Protein AF-Q2NJ71-F1 (afdb_monomer_lite)

Secondary structure (DSSP, 8-state):
-------HHHHHHHHHHHHHHHHHHHHHHHHHHHHGGG---SHHHHHHTHHHHHHHHHHHHHHHHHHHHHHHHHHHHHHHHHHHHHHHHHHHHHHHHHHHHHHHHHHHHHHHHHHHHHT--

Foldseek 3Di:
DPPPPVPVVVVVVVVVVVVVVVVVLVVQLVVLQVCVVVQDPPPVRCVVCVVSVVSNVVSVVVVVVVVVVVVVVVVVVVVVVVVVCVVCVVVVVVVVVVVVVVVVVVVVVVVVVVVVVVVVD

Radius of gyration: 32.57 Å; chains: 1; bounding box: 63×46×97 Å

Structure (mmCIF, N/CA/C/O backbone):
data_AF-Q2NJ71-F1
#
_entry.id   AF-Q2NJ71-F1
#
loop_
_atom_site.group_PDB
_atom_site.id
_atom_site.type_symbol
_atom_site.label_atom_id
_atom_site.label_alt_id
_atom_site.label_comp_id
_atom_site.label_asym_id
_atom_site.label_entity_id
_atom_site.label_seq_id
_atom_site.pdbx_PDB_ins_code
_atom_site.Cartn_x
_atom_site.Cartn_y
_atom_site.Cartn_z
_atom_site.occupancy
_atom_site.B_iso_or_equiv
_atom_site.auth_seq_id
_atom_site.auth_comp_id
_atom_site.auth_asym_id
_atom_site.auth_atom_id
_atom_site.pdbx_PDB_model_num
ATOM 1 N N . MET A 1 1 ? -11.804 -23.717 19.433 1.00 37.47 1 MET A N 1
ATOM 2 C CA . MET A 1 1 ? -11.242 -22.398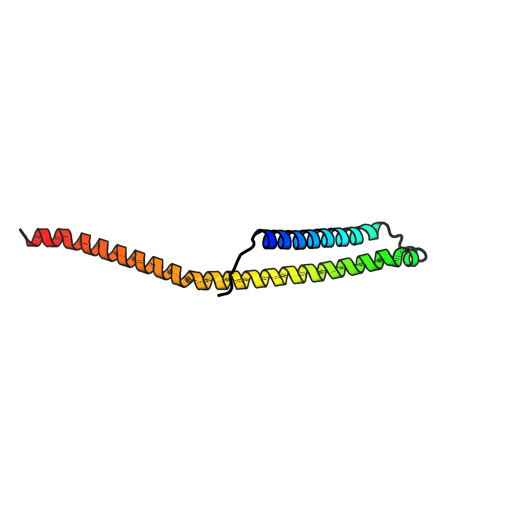 19.792 1.00 37.47 1 MET A CA 1
ATOM 3 C C . MET A 1 1 ? -9.965 -22.211 18.996 1.00 37.47 1 MET A C 1
ATOM 5 O O . MET A 1 1 ? -9.005 -22.925 19.239 1.00 37.47 1 MET A O 1
ATOM 9 N N . HIS A 1 2 ? -9.986 -21.352 17.977 1.00 41.25 2 HIS A N 1
ATOM 10 C CA . HIS A 1 2 ? -8.778 -21.012 17.227 1.00 41.25 2 HIS A CA 1
ATOM 11 C C . HIS A 1 2 ? -7.976 -20.045 18.104 1.00 41.25 2 HIS A C 1
ATOM 13 O O . HIS A 1 2 ? -8.466 -18.962 18.423 1.00 41.25 2 HIS A O 1
ATOM 19 N N . ASN A 1 3 ? -6.797 -20.461 18.562 1.00 46.25 3 ASN A N 1
ATOM 20 C CA . ASN A 1 3 ? -5.883 -19.586 19.287 1.00 46.25 3 ASN A CA 1
ATOM 21 C C . ASN A 1 3 ? -5.430 -18.492 18.313 1.00 46.25 3 ASN A C 1
ATOM 23 O O . ASN A 1 3 ? -4.601 -18.741 17.439 1.00 46.25 3 ASN A O 1
ATOM 27 N N . PHE A 1 4 ? -5.975 -17.282 18.447 1.00 55.12 4 PHE A N 1
ATOM 28 C CA . PHE A 1 4 ? -5.402 -16.080 17.846 1.00 55.12 4 PHE A CA 1
ATOM 29 C C . PHE A 1 4 ? -4.106 -15.748 18.592 1.00 55.12 4 PHE A C 1
ATOM 31 O O . PHE A 1 4 ? -4.036 -14.783 19.348 1.00 55.12 4 PHE A O 1
ATOM 38 N N . ASN A 1 5 ? -3.071 -16.571 18.412 1.00 57.66 5 ASN A N 1
ATOM 39 C CA . ASN A 1 5 ? -1.722 -16.173 18.775 1.00 57.66 5 ASN A CA 1
ATOM 40 C C . ASN A 1 5 ? -1.302 -15.122 17.742 1.00 57.66 5 ASN A C 1
ATOM 42 O O . ASN A 1 5 ? -0.781 -15.456 16.677 1.00 57.66 5 ASN A O 1
ATOM 46 N N . PHE A 1 6 ? -1.655 -13.860 18.000 1.00 61.19 6 PHE A N 1
ATOM 47 C CA . PHE A 1 6 ? -1.214 -12.715 17.214 1.00 61.19 6 PHE A CA 1
ATOM 48 C C . PHE A 1 6 ? 0.306 -12.648 17.331 1.00 61.19 6 PHE A C 1
ATOM 50 O O . PHE A 1 6 ? 0.854 -12.044 18.249 1.00 61.19 6 PHE A O 1
ATOM 57 N N . ASN A 1 7 ? 0.994 -13.322 16.414 1.00 78.81 7 ASN A N 1
ATOM 58 C CA . ASN A 1 7 ? 2.437 -13.262 16.321 1.00 78.81 7 ASN A CA 1
ATOM 59 C C . ASN A 1 7 ? 2.789 -11.904 15.705 1.00 78.81 7 ASN A C 1
ATOM 61 O O . ASN A 1 7 ? 2.884 -11.759 14.487 1.00 78.81 7 ASN A O 1
ATOM 65 N N . ILE A 1 8 ? 2.853 -10.881 16.560 1.00 82.44 8 ILE A N 1
ATOM 66 C CA . ILE A 1 8 ? 3.055 -9.479 16.174 1.00 82.44 8 ILE A CA 1
ATOM 67 C C . ILE A 1 8 ? 4.317 -9.335 15.313 1.00 82.44 8 ILE A C 1
ATOM 69 O O . ILE A 1 8 ? 4.299 -8.573 14.352 1.00 82.44 8 ILE A O 1
ATOM 73 N N . SER A 1 9 ? 5.365 -10.119 15.588 1.00 84.44 9 SER A N 1
ATOM 74 C CA . SER A 1 9 ? 6.574 -10.181 14.757 1.00 84.44 9 SER A CA 1
ATOM 75 C C . SER A 1 9 ? 6.265 -10.582 13.314 1.00 84.44 9 SER A C 1
ATOM 77 O O . SER A 1 9 ? 6.578 -9.829 12.406 1.00 84.44 9 SER A O 1
ATOM 79 N N . ALA A 1 10 ? 5.529 -11.674 13.091 1.00 85.25 10 ALA A N 1
ATOM 80 C CA . ALA A 1 10 ? 5.159 -12.123 11.746 1.00 85.25 10 ALA A CA 1
ATOM 81 C C . ALA A 1 10 ? 4.280 -11.107 10.987 1.00 85.25 10 ALA A C 1
ATOM 83 O O . ALA A 1 10 ? 4.290 -11.060 9.756 1.00 85.25 10 ALA A O 1
ATOM 84 N N . PHE A 1 11 ? 3.494 -10.300 11.706 1.00 87.31 11 PHE A N 1
ATOM 85 C CA . PHE A 1 11 ? 2.741 -9.197 11.107 1.00 87.31 11 PHE A CA 1
ATOM 86 C C . PHE A 1 11 ? 3.657 -8.036 10.699 1.00 87.31 11 PHE A C 1
ATOM 88 O O . PHE A 1 11 ? 3.519 -7.516 9.591 1.00 87.31 11 PHE A O 1
ATOM 95 N N . ILE A 1 12 ? 4.605 -7.661 11.563 1.00 89.12 12 ILE A N 1
ATOM 96 C CA . ILE A 1 12 ? 5.615 -6.632 11.278 1.00 89.12 12 ILE A CA 1
ATOM 97 C C . ILE A 1 12 ? 6.488 -7.050 10.090 1.00 89.12 12 ILE A C 1
ATOM 99 O O . ILE A 1 12 ? 6.673 -6.252 9.173 1.00 89.12 12 ILE A O 1
ATOM 103 N N . ASP A 1 13 ? 6.947 -8.300 10.059 1.00 92.19 13 ASP A N 1
ATOM 104 C CA . ASP A 1 13 ? 7.776 -8.836 8.976 1.00 92.19 13 ASP A CA 1
ATOM 105 C C . ASP A 1 13 ? 7.042 -8.758 7.633 1.00 92.19 13 ASP A C 1
ATOM 107 O O . ASP A 1 13 ? 7.578 -8.237 6.658 1.00 92.19 13 ASP A O 1
ATOM 111 N N . LYS A 1 14 ? 5.757 -9.138 7.595 1.00 91.44 14 LYS A N 1
ATOM 112 C CA . LYS A 1 14 ? 4.935 -8.991 6.383 1.00 91.44 14 LYS A CA 1
ATOM 113 C C . LYS A 1 14 ? 4.784 -7.541 5.935 1.00 91.44 14 LYS A C 1
ATOM 115 O O . LYS A 1 14 ? 4.820 -7.274 4.736 1.00 91.44 14 LYS A O 1
ATOM 120 N N . ILE A 1 15 ? 4.580 -6.602 6.862 1.00 92.31 15 ILE A N 1
ATOM 121 C CA . ILE A 1 15 ? 4.518 -5.173 6.514 1.00 92.31 15 ILE A CA 1
ATOM 122 C C . ILE A 1 15 ? 5.842 -4.729 5.893 1.00 92.31 15 ILE A C 1
ATOM 124 O O . ILE A 1 15 ? 5.829 -4.010 4.892 1.00 92.31 15 ILE A O 1
ATOM 128 N N . ASN A 1 16 ? 6.962 -5.167 6.463 1.00 94.50 16 ASN A N 1
ATOM 129 C CA . ASN A 1 16 ? 8.285 -4.844 5.954 1.00 94.50 16 ASN A CA 1
ATOM 130 C C . ASN A 1 16 ? 8.499 -5.403 4.538 1.00 94.50 16 ASN A C 1
ATOM 132 O O . ASN A 1 16 ? 8.933 -4.665 3.657 1.00 94.50 16 ASN A O 1
ATOM 136 N N . ASP A 1 17 ? 8.100 -6.649 4.279 1.00 95.06 17 ASP A N 1
ATOM 137 C CA . ASP A 1 17 ? 8.179 -7.256 2.944 1.00 95.06 17 ASP A CA 1
ATOM 138 C C . ASP A 1 17 ? 7.368 -6.467 1.905 1.00 95.06 17 ASP A C 1
ATOM 140 O O . ASP A 1 17 ? 7.868 -6.151 0.820 1.00 95.06 17 ASP A O 1
ATOM 144 N N . TYR A 1 18 ? 6.133 -6.076 2.241 1.00 91.88 18 TYR A N 1
ATOM 145 C CA . TYR A 1 18 ? 5.320 -5.233 1.361 1.00 91.88 18 TYR A CA 1
ATOM 146 C C . TYR A 1 18 ? 5.946 -3.850 1.145 1.00 91.88 18 TYR A C 1
ATOM 148 O O . TYR A 1 18 ? 5.913 -3.333 0.027 1.00 91.88 18 TYR A O 1
ATOM 156 N N . ALA A 1 19 ? 6.537 -3.251 2.181 1.00 93.25 19 ALA A N 1
ATOM 157 C CA . ALA A 1 19 ? 7.220 -1.966 2.066 1.00 93.25 19 ALA A CA 1
ATOM 158 C C . ALA A 1 19 ? 8.440 -2.060 1.137 1.00 93.25 19 ALA A C 1
ATOM 160 O O . ALA A 1 19 ? 8.590 -1.230 0.239 1.00 93.25 19 ALA A O 1
ATOM 161 N N . ILE A 1 20 ? 9.264 -3.100 1.291 1.00 96.62 20 ILE A N 1
ATOM 162 C CA . ILE A 1 20 ? 10.410 -3.379 0.416 1.00 96.62 20 ILE A CA 1
ATOM 163 C C . ILE A 1 20 ? 9.942 -3.565 -1.029 1.00 96.62 20 ILE A C 1
ATOM 165 O O . ILE A 1 20 ? 10.524 -2.973 -1.942 1.00 96.62 20 ILE A O 1
ATOM 169 N N . PHE A 1 21 ? 8.870 -4.331 -1.243 1.00 93.94 21 PHE A N 1
ATOM 170 C CA . PHE A 1 21 ? 8.290 -4.527 -2.569 1.00 93.94 21 PHE A CA 1
ATOM 171 C C . PHE A 1 21 ? 7.865 -3.198 -3.209 1.00 93.94 21 PHE A C 1
ATOM 173 O O . PHE A 1 21 ? 8.258 -2.914 -4.341 1.00 93.94 21 PHE A O 1
ATOM 180 N N . ILE A 1 22 ? 7.127 -2.352 -2.481 1.00 92.69 22 ILE A N 1
ATOM 181 C CA . ILE A 1 22 ? 6.666 -1.046 -2.982 1.00 92.69 22 ILE A CA 1
ATOM 182 C C . ILE A 1 22 ? 7.855 -0.131 -3.300 1.00 92.69 22 ILE A C 1
ATOM 184 O O . ILE A 1 22 ? 7.887 0.489 -4.363 1.00 92.69 22 ILE A O 1
ATOM 188 N N . ILE A 1 23 ? 8.854 -0.063 -2.417 1.00 95.00 23 ILE A N 1
ATOM 189 C CA . ILE A 1 23 ? 10.053 0.762 -2.627 1.00 95.00 23 ILE A CA 1
ATOM 190 C C . ILE A 1 23 ? 10.823 0.283 -3.864 1.00 95.00 23 ILE A C 1
ATOM 192 O O . ILE A 1 23 ? 11.214 1.097 -4.703 1.00 95.00 23 ILE A O 1
ATOM 196 N N . SER A 1 24 ? 11.013 -1.030 -4.008 1.00 96.19 24 SER A N 1
ATOM 197 C CA . SER A 1 24 ? 11.694 -1.629 -5.160 1.00 96.19 24 SER A CA 1
ATOM 198 C C . SER A 1 24 ? 10.934 -1.388 -6.469 1.00 96.19 24 SER A C 1
ATOM 200 O O . SER A 1 24 ? 11.536 -1.024 -7.486 1.00 96.19 24 SER A O 1
ATOM 202 N N . PHE A 1 25 ? 9.605 -1.508 -6.432 1.00 93.88 25 PHE A N 1
ATOM 203 C CA . PHE A 1 25 ? 8.723 -1.201 -7.554 1.00 93.88 25 PHE A CA 1
ATOM 204 C C . PHE A 1 25 ? 8.858 0.260 -7.995 1.00 93.88 25 PHE A C 1
ATOM 206 O O . PHE A 1 25 ? 9.102 0.523 -9.176 1.00 93.88 25 PHE A O 1
ATOM 213 N N . LEU A 1 26 ? 8.758 1.209 -7.058 1.00 93.88 26 LEU A N 1
ATOM 214 C CA . LEU A 1 26 ? 8.896 2.636 -7.354 1.00 93.88 26 LEU A CA 1
ATOM 215 C C . LEU A 1 26 ? 10.282 2.940 -7.923 1.00 93.88 26 LEU A C 1
ATOM 217 O O . LEU A 1 26 ? 10.383 3.577 -8.968 1.00 93.88 26 LEU A O 1
ATOM 221 N N . LYS A 1 27 ? 11.345 2.430 -7.290 1.00 95.25 27 LYS A N 1
ATOM 222 C CA . LYS A 1 27 ? 12.726 2.614 -7.754 1.00 95.25 27 LYS A CA 1
ATOM 223 C C . LYS A 1 27 ? 12.907 2.124 -9.190 1.00 95.25 27 LYS A C 1
ATOM 225 O O . LYS A 1 27 ? 13.414 2.865 -10.025 1.00 95.25 27 LYS A O 1
ATOM 230 N N . THR A 1 28 ? 12.477 0.899 -9.484 1.00 94.62 28 THR A N 1
ATOM 231 C CA . THR A 1 28 ? 12.580 0.312 -10.830 1.00 94.62 28 THR A CA 1
ATOM 232 C C . THR A 1 28 ? 11.803 1.138 -11.850 1.00 94.62 28 THR A C 1
ATOM 234 O O . THR A 1 28 ? 12.321 1.477 -12.910 1.00 94.62 28 THR A O 1
ATOM 237 N N . THR A 1 29 ? 10.582 1.531 -11.499 1.00 94.25 29 THR A N 1
ATOM 238 C CA . THR A 1 29 ? 9.700 2.306 -12.372 1.00 94.25 29 THR A CA 1
ATOM 239 C C . THR A 1 29 ? 10.285 3.680 -12.695 1.00 94.25 29 THR A C 1
ATOM 241 O O . THR A 1 29 ? 10.359 4.053 -13.864 1.00 94.25 29 THR A O 1
ATOM 244 N N . PHE A 1 30 ? 10.761 4.420 -11.691 1.00 93.44 30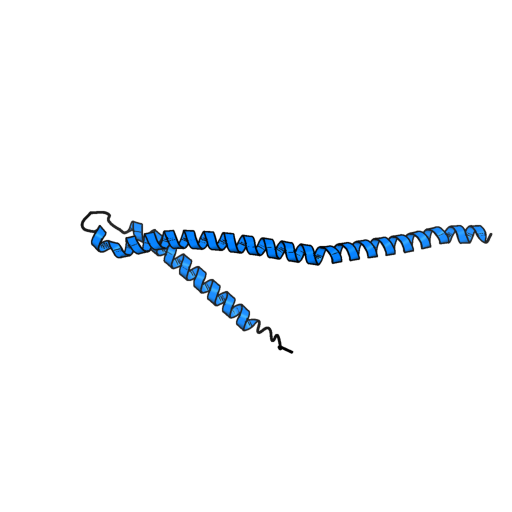 PHE A N 1
ATOM 245 C CA . PHE A 1 30 ? 11.391 5.722 -11.913 1.00 93.44 30 PHE A CA 1
ATOM 246 C C . PHE A 1 30 ? 12.711 5.608 -12.675 1.00 93.44 30 PHE A C 1
ATOM 248 O O . PHE A 1 30 ? 12.969 6.429 -13.549 1.00 93.44 30 PHE A O 1
ATOM 255 N N . ASN A 1 31 ? 13.519 4.581 -12.405 1.00 94.25 31 ASN A N 1
ATOM 256 C CA . ASN A 1 31 ? 14.756 4.352 -13.149 1.00 94.25 31 ASN A CA 1
ATOM 257 C C . ASN A 1 31 ? 14.483 4.111 -14.637 1.00 94.25 31 ASN A C 1
ATOM 259 O O . ASN A 1 31 ? 15.136 4.727 -15.472 1.00 94.25 31 ASN A O 1
ATOM 263 N N . ASN A 1 32 ? 13.487 3.288 -14.970 1.00 92.75 32 ASN A N 1
ATOM 264 C CA . ASN A 1 32 ? 13.078 3.059 -16.358 1.00 92.75 32 ASN A CA 1
ATOM 265 C C . ASN A 1 32 ? 12.559 4.342 -17.025 1.00 92.75 32 ASN A C 1
ATOM 267 O O . ASN A 1 32 ? 12.808 4.565 -18.207 1.00 92.75 32 ASN A O 1
ATOM 271 N N . ILE A 1 33 ? 11.868 5.201 -16.267 1.00 91.88 33 ILE A N 1
ATOM 272 C CA . ILE A 1 33 ? 11.407 6.512 -16.745 1.00 91.88 33 ILE A CA 1
ATOM 273 C C . ILE A 1 33 ? 12.565 7.455 -17.022 1.00 91.88 33 ILE A C 1
ATOM 275 O O . ILE A 1 33 ? 12.565 8.133 -18.041 1.00 91.88 33 ILE A O 1
ATOM 279 N N . ILE A 1 34 ? 13.559 7.496 -16.145 1.00 91.94 34 ILE A N 1
ATOM 280 C CA . ILE A 1 34 ? 14.717 8.371 -16.313 1.00 91.94 34 ILE A CA 1
ATOM 281 C C . ILE A 1 34 ? 15.609 7.867 -17.451 1.00 91.94 34 ILE A C 1
ATOM 283 O O . ILE A 1 34 ? 16.110 8.686 -18.214 1.00 91.94 34 ILE A O 1
ATOM 287 N N . ALA A 1 35 ? 15.769 6.550 -17.601 1.00 89.75 35 ALA A N 1
ATOM 288 C CA . ALA A 1 35 ? 16.638 5.930 -18.604 1.00 89.75 35 ALA A CA 1
ATOM 289 C C . ALA A 1 35 ? 16.259 6.274 -20.055 1.00 89.75 35 ALA A C 1
ATOM 291 O O . ALA A 1 35 ? 17.110 6.204 -20.938 1.00 89.75 35 ALA A O 1
ATOM 292 N N . ILE A 1 36 ? 15.017 6.700 -20.320 1.00 88.06 36 ILE A N 1
ATOM 293 C CA . ILE A 1 36 ? 14.608 7.142 -21.661 1.00 88.06 36 ILE A CA 1
ATOM 294 C C . ILE A 1 36 ? 15.387 8.377 -22.138 1.00 88.06 36 ILE A C 1
ATOM 296 O O . ILE A 1 36 ? 15.533 8.578 -23.338 1.00 88.06 36 ILE A O 1
ATOM 300 N N . LYS A 1 37 ? 15.912 9.195 -21.214 1.00 86.12 37 LYS A N 1
ATOM 301 C CA . LYS A 1 37 ? 16.708 10.387 -21.549 1.00 86.12 37 LYS A CA 1
ATOM 302 C C . LYS A 1 37 ? 18.041 10.032 -22.218 1.00 86.12 37 LYS A C 1
ATOM 304 O O . LYS A 1 37 ? 18.612 10.869 -22.905 1.00 86.12 37 LYS A O 1
ATOM 309 N N . ASP A 1 38 ? 18.529 8.818 -21.968 1.00 83.69 38 ASP A N 1
ATOM 310 C CA . ASP A 1 38 ? 19.810 8.314 -22.460 1.00 83.69 38 ASP A CA 1
ATOM 311 C C . ASP A 1 38 ? 19.633 7.565 -23.798 1.00 83.69 38 ASP A C 1
ATOM 313 O O . ASP A 1 38 ? 20.584 6.995 -24.332 1.00 83.69 38 ASP A O 1
ATOM 317 N N . VAL A 1 39 ? 18.411 7.557 -24.351 1.00 83.81 39 VAL A N 1
ATOM 318 C CA . VAL A 1 39 ? 18.092 6.967 -25.653 1.00 83.81 39 VAL A CA 1
ATOM 319 C C . VAL A 1 39 ? 18.229 8.018 -26.750 1.00 83.81 39 VAL A C 1
ATOM 321 O O . VAL A 1 39 ? 17.554 9.045 -26.741 1.00 83.81 39 VAL A O 1
ATOM 324 N N . ASP A 1 40 ? 19.073 7.721 -27.737 1.00 81.06 40 ASP A N 1
ATOM 325 C CA . ASP A 1 40 ? 19.117 8.463 -28.992 1.00 81.06 40 ASP A CA 1
ATOM 326 C C . ASP A 1 40 ? 18.010 7.966 -29.937 1.00 81.06 40 ASP A C 1
ATOM 328 O O . ASP A 1 40 ? 17.954 6.788 -30.297 1.00 81.06 40 ASP A O 1
ATOM 332 N N . PHE A 1 41 ? 17.126 8.875 -30.350 1.00 78.38 41 PHE A N 1
ATOM 333 C CA . PHE A 1 41 ? 15.962 8.585 -31.196 1.00 78.38 41 PHE A CA 1
ATOM 334 C C . PHE A 1 41 ? 16.281 8.569 -32.700 1.00 78.38 41 PHE A C 1
ATOM 336 O O . PHE A 1 41 ? 15.381 8.656 -33.537 1.00 78.38 41 PHE A O 1
ATOM 343 N N . SER A 1 42 ? 17.552 8.447 -33.079 1.00 82.94 42 SER A N 1
ATOM 344 C CA . SER A 1 42 ? 17.926 8.197 -34.469 1.00 82.94 42 SER A CA 1
ATOM 345 C C . SER A 1 42 ? 17.441 6.812 -34.941 1.00 82.94 42 SER A C 1
ATOM 347 O O . SER A 1 42 ? 17.432 5.835 -34.192 1.00 82.94 42 SER A O 1
ATOM 349 N N . PHE A 1 43 ? 17.018 6.704 -36.208 1.00 70.31 43 PHE A N 1
ATOM 350 C CA . PHE A 1 43 ? 16.318 5.522 -36.752 1.00 70.31 43 PHE A CA 1
ATOM 351 C C . PHE A 1 43 ? 17.095 4.198 -36.588 1.00 70.31 43 PHE A C 1
ATOM 353 O O . PHE A 1 43 ? 16.491 3.144 -36.404 1.00 70.31 43 PHE A O 1
ATOM 360 N N . GLY A 1 44 ? 18.433 4.251 -36.614 1.00 69.25 44 GLY A N 1
ATOM 361 C CA . GLY A 1 44 ? 19.304 3.093 -36.373 1.00 69.25 44 GLY A CA 1
ATOM 362 C C . GLY A 1 44 ? 19.480 2.731 -34.892 1.00 69.25 44 GLY A C 1
ATOM 363 O O . GLY A 1 44 ? 19.642 1.555 -34.571 1.00 69.25 44 GLY A O 1
ATOM 364 N N . ASN A 1 45 ? 19.389 3.706 -33.982 1.00 72.62 45 ASN A N 1
ATOM 365 C CA . ASN A 1 45 ? 19.559 3.495 -32.541 1.00 72.62 45 ASN A CA 1
ATOM 366 C C . ASN A 1 45 ? 18.252 3.122 -31.831 1.00 72.62 45 ASN A C 1
ATOM 368 O O . ASN A 1 45 ? 18.300 2.444 -30.808 1.00 72.62 45 ASN A O 1
ATOM 372 N N . ILE A 1 46 ? 17.087 3.442 -32.405 1.00 75.00 46 ILE A N 1
ATOM 373 C CA . ILE A 1 46 ? 15.777 3.034 -31.863 1.00 75.00 46 ILE A CA 1
ATOM 374 C C . ILE A 1 46 ? 15.674 1.508 -31.706 1.00 75.00 46 ILE A C 1
ATOM 376 O O . ILE A 1 46 ? 15.159 1.027 -30.696 1.00 75.00 46 ILE A O 1
ATOM 380 N N . LEU A 1 47 ? 16.183 0.733 -32.672 1.00 73.75 47 LEU A N 1
ATOM 381 C CA . LEU A 1 47 ? 16.189 -0.734 -32.588 1.00 73.75 47 LEU A CA 1
ATOM 382 C C . LEU A 1 47 ? 17.119 -1.238 -31.473 1.00 73.75 47 LEU A C 1
ATOM 384 O O . LEU A 1 47 ? 16.732 -2.130 -30.715 1.00 73.75 47 LEU A O 1
ATOM 388 N N . ASN A 1 48 ? 18.293 -0.618 -31.316 1.00 76.44 48 ASN A N 1
ATOM 389 C CA . ASN A 1 48 ? 19.252 -0.937 -30.252 1.00 76.44 48 ASN A CA 1
ATOM 390 C C . ASN A 1 48 ? 18.747 -0.546 -28.853 1.00 76.44 48 ASN A C 1
ATOM 392 O O . ASN A 1 48 ? 19.055 -1.220 -27.873 1.00 76.44 48 ASN A O 1
ATOM 396 N N . SER A 1 49 ? 17.935 0.506 -28.753 1.00 83.38 49 SER A N 1
ATOM 397 C CA . SER A 1 49 ? 17.354 1.003 -27.499 1.00 83.38 49 SER A CA 1
ATOM 398 C C . SER A 1 49 ? 15.925 0.510 -27.240 1.00 83.38 49 SER A C 1
ATOM 400 O O . SER A 1 49 ? 15.285 0.938 -26.276 1.00 83.38 49 SER A O 1
ATOM 402 N N . SER A 1 50 ? 15.423 -0.421 -28.057 1.00 85.12 50 SER A N 1
ATOM 403 C CA . SER A 1 50 ? 14.054 -0.949 -27.979 1.00 85.12 50 SER A CA 1
ATOM 404 C C . SER A 1 50 ? 13.693 -1.489 -26.590 1.00 85.12 50 SER A C 1
ATOM 406 O O . SER A 1 50 ? 12.601 -1.219 -26.091 1.00 85.12 50 SER A O 1
ATOM 408 N N . GLY A 1 51 ? 14.622 -2.165 -25.908 1.00 86.56 51 GLY A N 1
ATOM 409 C CA . GLY A 1 51 ? 14.407 -2.662 -24.543 1.00 86.56 51 GLY A CA 1
ATOM 410 C C . GLY A 1 51 ? 14.161 -1.552 -23.510 1.00 86.56 51 GLY A C 1
ATOM 411 O O . GLY A 1 51 ? 13.312 -1.705 -22.627 1.00 86.56 51 GLY A O 1
ATOM 412 N N . ILE A 1 52 ? 14.845 -0.410 -23.642 1.00 88.19 52 ILE A N 1
ATOM 413 C CA . ILE A 1 52 ? 14.664 0.754 -22.760 1.00 88.19 52 ILE A CA 1
ATOM 414 C C . ILE A 1 52 ? 13.306 1.406 -23.040 1.00 88.19 52 ILE A C 1
ATOM 416 O O . ILE A 1 52 ? 12.557 1.695 -22.109 1.00 88.19 52 ILE A O 1
ATOM 420 N N . ILE A 1 53 ? 12.945 1.555 -24.319 1.00 88.75 53 ILE A N 1
ATOM 421 C CA . ILE A 1 53 ? 11.664 2.137 -24.745 1.00 88.75 53 ILE A CA 1
ATOM 422 C C . ILE A 1 53 ? 10.482 1.284 -24.253 1.00 88.75 53 ILE A C 1
ATOM 424 O O . ILE A 1 53 ? 9.519 1.815 -23.701 1.00 88.75 53 ILE A O 1
ATOM 428 N N . ILE A 1 54 ? 10.556 -0.043 -24.390 1.00 91.12 54 ILE A N 1
ATOM 429 C CA . ILE A 1 54 ? 9.507 -0.956 -23.907 1.00 91.12 54 ILE A CA 1
ATOM 430 C C . ILE A 1 54 ? 9.387 -0.889 -22.380 1.00 91.12 54 ILE A C 1
ATOM 432 O O . ILE A 1 54 ? 8.273 -0.832 -21.849 1.00 91.12 54 ILE A O 1
ATOM 436 N N . SER A 1 55 ? 10.518 -0.862 -21.670 1.00 92.50 55 SER A N 1
ATOM 437 C CA . SER A 1 55 ? 10.543 -0.749 -20.206 1.00 92.50 55 SER A CA 1
ATOM 438 C C . SER A 1 55 ? 9.942 0.575 -19.735 1.00 92.50 55 SER A C 1
ATOM 440 O O . SER A 1 55 ? 9.174 0.592 -18.775 1.00 92.50 55 SER A O 1
ATOM 442 N N . PHE A 1 56 ? 10.214 1.668 -20.449 1.00 93.00 56 PHE A N 1
ATOM 443 C CA . PHE A 1 56 ? 9.623 2.981 -20.206 1.00 93.00 56 PHE A CA 1
ATOM 444 C C . PHE A 1 56 ? 8.096 2.973 -20.353 1.00 93.00 56 PHE A C 1
ATOM 446 O O . PHE A 1 56 ? 7.382 3.352 -19.420 1.00 93.00 56 PHE A O 1
ATOM 453 N N . VAL A 1 57 ? 7.585 2.495 -21.492 1.00 92.75 57 VAL A N 1
ATOM 454 C CA . VAL A 1 57 ? 6.137 2.428 -21.755 1.00 92.75 57 VAL A CA 1
ATOM 455 C C . VAL A 1 57 ? 5.441 1.530 -20.728 1.00 92.75 57 VAL A C 1
ATOM 457 O O . VAL A 1 57 ? 4.399 1.899 -20.182 1.00 92.75 57 VAL A O 1
ATOM 460 N N . SER A 1 58 ? 6.051 0.388 -20.399 1.00 92.94 58 SER A N 1
ATOM 461 C CA . SER A 1 58 ? 5.539 -0.524 -19.370 1.00 92.94 58 SER A CA 1
ATOM 462 C C . SER A 1 58 ? 5.490 0.147 -17.995 1.00 92.94 58 SER A C 1
ATOM 464 O O . SER A 1 58 ? 4.495 0.025 -17.285 1.00 92.94 58 SER A O 1
ATOM 466 N N . SER A 1 59 ? 6.518 0.917 -17.626 1.00 94.44 59 SER A N 1
ATOM 467 C CA . SER A 1 59 ? 6.560 1.668 -16.367 1.00 94.44 59 SER A CA 1
ATOM 468 C C . SER A 1 59 ? 5.484 2.755 -16.274 1.00 94.44 59 SER A C 1
ATOM 470 O O . SER A 1 59 ? 4.889 2.910 -15.207 1.00 94.44 59 SER A O 1
ATOM 472 N N . ILE A 1 60 ? 5.158 3.449 -17.370 1.00 93.75 60 ILE A N 1
ATOM 473 C CA . ILE A 1 60 ? 4.014 4.380 -17.402 1.00 93.75 60 ILE A CA 1
ATOM 474 C C . ILE A 1 60 ? 2.705 3.631 -17.127 1.00 93.75 60 ILE A C 1
ATOM 476 O O . ILE A 1 60 ? 1.902 4.063 -16.297 1.00 93.75 60 ILE A O 1
ATOM 480 N N . PHE A 1 61 ? 2.499 2.489 -17.785 1.00 93.81 61 PHE A N 1
ATOM 481 C CA . PHE A 1 61 ? 1.296 1.682 -17.588 1.00 93.81 61 PHE A CA 1
ATOM 482 C C . PHE A 1 61 ? 1.182 1.160 -16.146 1.00 93.81 61 PHE A C 1
ATOM 484 O O . PHE A 1 61 ? 0.112 1.230 -15.537 1.00 93.81 61 PHE A O 1
ATOM 491 N N . TYR A 1 62 ? 2.296 0.723 -15.553 1.00 92.31 62 TYR A N 1
ATOM 492 C CA . TYR A 1 62 ? 2.331 0.294 -14.157 1.00 92.31 62 TYR A CA 1
ATOM 493 C C . TYR A 1 62 ? 2.011 1.424 -13.172 1.00 92.31 62 TYR A C 1
ATOM 495 O O . TYR A 1 62 ? 1.303 1.174 -12.197 1.00 92.31 62 TYR A O 1
ATOM 503 N N . ILE A 1 63 ? 2.453 2.662 -13.424 1.00 94.19 63 ILE A N 1
ATOM 504 C CA . ILE A 1 63 ? 2.065 3.823 -12.602 1.00 94.19 63 ILE A CA 1
ATOM 505 C C . ILE A 1 63 ? 0.555 4.049 -12.651 1.00 94.19 63 ILE A C 1
ATOM 507 O O . ILE A 1 63 ? -0.060 4.270 -11.608 1.00 94.19 63 ILE A O 1
ATOM 511 N N . LEU A 1 64 ? -0.058 3.969 -13.834 1.00 93.69 64 LEU A N 1
ATOM 512 C CA . LEU A 1 64 ? -1.504 4.162 -13.984 1.00 93.69 64 LEU A CA 1
ATOM 513 C C . LEU A 1 64 ? -2.298 3.116 -13.193 1.00 93.69 64 LEU A C 1
ATOM 515 O O . LEU A 1 64 ? -3.236 3.459 -12.464 1.00 93.69 64 LEU A O 1
ATOM 519 N N . ILE A 1 65 ? -1.890 1.849 -13.281 1.00 93.62 65 ILE A N 1
ATOM 520 C CA . ILE A 1 65 ? -2.487 0.768 -12.489 1.00 93.62 65 ILE A CA 1
ATOM 521 C C . ILE A 1 65 ? -2.279 1.021 -10.993 1.00 93.62 65 ILE A C 1
ATOM 523 O O . ILE A 1 65 ? -3.223 0.905 -10.211 1.00 93.62 65 ILE A O 1
ATOM 527 N N . PHE A 1 66 ? -1.069 1.407 -10.588 1.00 92.75 66 PHE A N 1
ATOM 528 C CA . PHE A 1 66 ? -0.736 1.654 -9.188 1.00 92.75 66 PHE A CA 1
ATOM 529 C C . PHE A 1 66 ? -1.572 2.791 -8.584 1.00 92.75 66 PHE A C 1
ATOM 531 O O . PHE A 1 66 ? -2.126 2.638 -7.495 1.00 92.75 66 PHE A O 1
ATOM 538 N N . ILE A 1 67 ? -1.746 3.900 -9.308 1.00 93.94 67 ILE A N 1
ATOM 539 C CA . ILE A 1 67 ? -2.614 5.013 -8.890 1.00 93.94 67 ILE A CA 1
ATOM 540 C C . ILE A 1 67 ? -4.069 4.547 -8.770 1.00 93.94 67 ILE A C 1
ATOM 542 O O . ILE A 1 67 ? -4.738 4.856 -7.784 1.00 93.94 67 ILE A O 1
ATOM 546 N N . THR A 1 68 ? -4.553 3.762 -9.734 1.00 95.50 68 THR A N 1
ATOM 547 C CA . THR A 1 68 ? -5.916 3.205 -9.697 1.00 95.50 68 THR A CA 1
ATOM 548 C C . THR A 1 68 ? -6.125 2.344 -8.448 1.00 95.50 68 THR A C 1
ATOM 550 O O . THR A 1 68 ? -7.132 2.477 -7.749 1.00 95.50 68 THR A O 1
ATOM 553 N N . PHE A 1 69 ? -5.141 1.506 -8.117 1.00 92.50 69 PHE A N 1
ATOM 554 C CA . PHE A 1 69 ? -5.169 0.668 -6.924 1.00 92.50 69 PHE A CA 1
ATOM 555 C C . PHE A 1 69 ? -5.136 1.488 -5.624 1.00 92.50 69 PHE A C 1
ATOM 557 O O . PHE A 1 69 ? -5.872 1.180 -4.685 1.00 92.50 69 PHE A O 1
ATOM 564 N N . LEU A 1 70 ? -4.356 2.573 -5.574 1.00 92.50 70 LEU A N 1
ATOM 565 C CA . LEU A 1 70 ? -4.335 3.492 -4.430 1.00 92.50 70 LEU A CA 1
ATOM 566 C C . LEU A 1 70 ? -5.700 4.145 -4.185 1.00 92.50 70 LEU A C 1
ATOM 568 O O . LEU A 1 70 ? -6.166 4.189 -3.044 1.00 92.50 70 LEU A O 1
ATOM 572 N N . VAL A 1 71 ? -6.368 4.612 -5.243 1.00 94.31 71 VAL A N 1
ATOM 573 C CA . VAL A 1 71 ? -7.720 5.188 -5.140 1.00 94.31 71 VAL A CA 1
ATOM 574 C C . VAL A 1 71 ? -8.718 4.138 -4.646 1.00 94.31 71 VAL A C 1
ATOM 576 O O . VAL A 1 71 ? -9.535 4.421 -3.766 1.00 94.31 71 VAL A O 1
ATOM 579 N N . PHE A 1 72 ? -8.620 2.909 -5.155 1.00 94.69 72 PHE A N 1
ATOM 580 C CA . PHE A 1 72 ? -9.459 1.797 -4.716 1.00 94.69 72 PHE A CA 1
ATOM 581 C C . PHE A 1 72 ? -9.271 1.475 -3.225 1.00 94.69 72 PHE A C 1
ATOM 583 O O . PHE A 1 72 ? -10.255 1.381 -2.486 1.00 94.69 72 PHE A O 1
ATOM 590 N N . ILE A 1 73 ? -8.024 1.400 -2.748 1.00 92.44 73 ILE A N 1
ATOM 591 C CA . ILE A 1 73 ? -7.713 1.232 -1.321 1.00 92.44 73 ILE A CA 1
ATOM 592 C C . ILE A 1 73 ? -8.302 2.381 -0.493 1.00 92.44 73 ILE A C 1
ATOM 594 O O . ILE A 1 73 ? -8.927 2.134 0.540 1.00 92.44 73 ILE A O 1
ATOM 598 N N . GLY A 1 74 ? -8.150 3.629 -0.943 1.00 91.38 74 GLY A N 1
ATOM 599 C CA . GLY A 1 74 ? -8.724 4.796 -0.268 1.00 91.38 74 GLY A CA 1
ATOM 600 C C . GLY A 1 74 ? -10.246 4.698 -0.110 1.00 91.38 74 GLY A C 1
ATOM 601 O O . GLY A 1 74 ? -10.784 5.005 0.957 1.00 91.38 74 GLY A O 1
ATOM 602 N N . SER A 1 75 ? -10.937 4.191 -1.134 1.00 93.94 75 SER A N 1
ATOM 603 C CA . SER A 1 75 ? -12.377 3.916 -1.078 1.00 93.94 75 SER A CA 1
ATOM 604 C C . SER A 1 75 ? -12.723 2.860 -0.021 1.00 93.94 75 SER A C 1
ATOM 606 O O . SER A 1 75 ? -13.593 3.090 0.824 1.00 93.94 75 SER A O 1
ATOM 608 N N . ILE A 1 76 ? -11.983 1.744 0.015 1.00 92.75 76 ILE A N 1
ATOM 609 C CA . ILE A 1 76 ? -12.153 0.697 1.036 1.00 92.75 76 ILE A CA 1
ATOM 610 C C . ILE A 1 76 ? -11.956 1.270 2.445 1.00 92.75 76 ILE A C 1
ATOM 612 O O . ILE A 1 76 ? -12.781 1.029 3.329 1.00 92.75 76 ILE A O 1
ATOM 616 N N . PHE A 1 77 ? -10.916 2.081 2.664 1.00 93.12 77 PHE A N 1
ATOM 617 C CA . PHE A 1 77 ? -10.687 2.737 3.955 1.00 93.12 77 PHE A CA 1
ATOM 618 C C . PHE A 1 77 ? -11.861 3.625 4.377 1.00 93.12 77 PHE A C 1
ATOM 620 O O . PHE A 1 77 ? -12.228 3.637 5.554 1.00 93.12 77 PHE A O 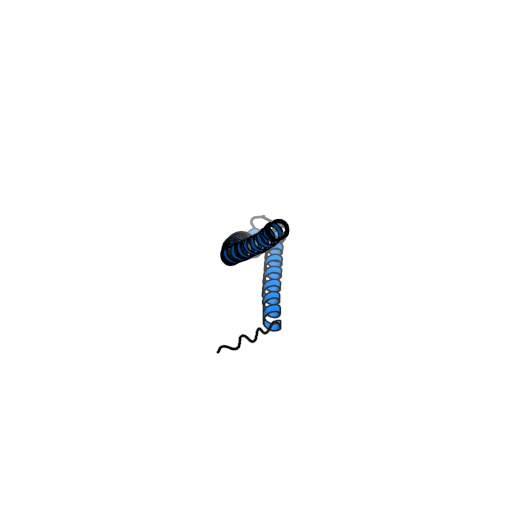1
ATOM 627 N N . ASN A 1 78 ? -12.482 4.344 3.441 1.00 94.50 78 ASN A N 1
ATOM 628 C CA . ASN A 1 78 ? -13.640 5.181 3.743 1.00 94.50 78 ASN A CA 1
ATOM 629 C C . ASN A 1 78 ? -14.869 4.349 4.159 1.00 94.50 78 ASN A C 1
ATOM 631 O O . ASN A 1 78 ? -15.589 4.720 5.094 1.00 94.50 78 ASN A O 1
ATOM 635 N N . ILE A 1 79 ? -15.075 3.192 3.524 1.00 92.81 79 ILE A N 1
ATOM 636 C CA . ILE A 1 79 ? -16.124 2.235 3.907 1.00 92.81 79 ILE A CA 1
ATOM 637 C C . ILE A 1 79 ? -15.858 1.709 5.323 1.00 92.81 79 ILE A C 1
ATOM 639 O O . ILE A 1 79 ? -16.733 1.804 6.185 1.00 92.81 79 ILE A O 1
ATOM 643 N N . ILE A 1 80 ? -14.637 1.244 5.604 1.00 93.19 80 ILE A N 1
ATOM 644 C CA . ILE A 1 80 ? -14.240 0.759 6.937 1.00 93.19 80 ILE A CA 1
ATOM 645 C C . ILE A 1 80 ? -14.450 1.849 7.996 1.00 93.19 80 ILE A C 1
ATOM 647 O O . ILE A 1 80 ? -15.054 1.598 9.040 1.00 93.19 80 ILE A O 1
ATOM 651 N N . LYS A 1 81 ? -14.024 3.086 7.718 1.00 90.56 81 LYS A N 1
ATOM 652 C CA . LYS A 1 81 ? -14.229 4.241 8.605 1.00 90.56 81 LYS A CA 1
ATOM 653 C C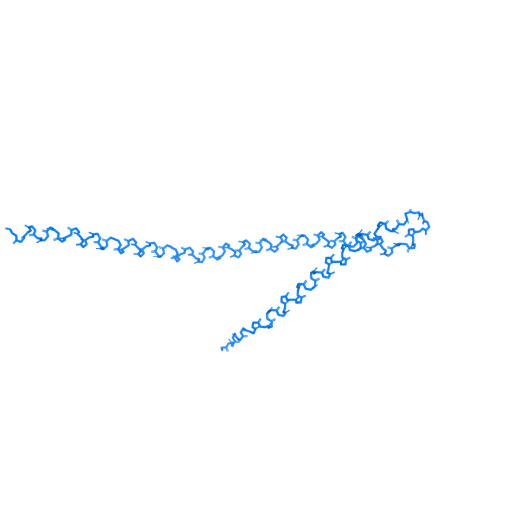 . LYS A 1 81 ? -15.710 4.480 8.896 1.00 90.56 81 LYS A C 1
ATOM 655 O O . LYS A 1 81 ? -16.078 4.769 10.036 1.00 90.56 81 LYS A O 1
ATOM 660 N N . THR A 1 82 ? -16.556 4.354 7.879 1.00 92.56 82 THR A N 1
ATOM 661 C CA . THR A 1 82 ? -18.008 4.502 8.016 1.00 92.56 82 THR A CA 1
ATOM 662 C C . THR A 1 82 ? -18.594 3.410 8.902 1.00 92.56 82 THR A C 1
ATOM 664 O O . THR A 1 82 ? -19.356 3.728 9.814 1.00 92.56 82 THR A O 1
ATOM 667 N N . ILE A 1 83 ? -18.182 2.155 8.705 1.00 92.75 83 ILE A N 1
ATOM 668 C CA . ILE A 1 83 ? -18.606 1.013 9.526 1.00 92.75 83 ILE A CA 1
ATOM 669 C C . ILE A 1 83 ? -18.205 1.224 10.991 1.00 92.75 83 ILE A C 1
ATOM 671 O O . ILE A 1 83 ? -19.054 1.124 11.874 1.00 92.75 83 ILE A O 1
ATOM 675 N N . ILE A 1 84 ? -16.948 1.598 11.258 1.00 92.25 84 ILE A N 1
ATOM 676 C CA . ILE A 1 84 ? -16.472 1.888 12.621 1.00 92.25 84 ILE A CA 1
ATOM 677 C C . ILE A 1 84 ? -17.311 3.004 13.253 1.00 92.25 84 ILE A C 1
ATOM 679 O O . ILE A 1 84 ? -17.756 2.875 14.392 1.00 92.25 84 ILE A O 1
ATOM 683 N N . LYS A 1 85 ? -17.582 4.088 12.513 1.00 90.50 85 LYS A N 1
ATOM 684 C CA . LYS A 1 85 ? -18.412 5.200 12.998 1.00 90.50 85 LYS A CA 1
ATOM 685 C C . LYS A 1 85 ? -19.835 4.746 13.334 1.00 90.50 85 LYS A C 1
ATOM 687 O O . LYS A 1 85 ? -20.372 5.177 14.352 1.00 90.50 85 LYS A O 1
ATOM 692 N N . TRP A 1 86 ? -20.426 3.888 12.506 1.00 89.25 86 TRP A N 1
ATOM 693 C CA . TRP A 1 86 ? -21.756 3.321 12.730 1.00 89.25 86 TRP A CA 1
ATOM 694 C C . TRP A 1 86 ? -21.807 2.419 13.959 1.00 89.25 86 TRP A C 1
ATOM 696 O O . TRP A 1 86 ? -22.732 2.546 14.754 1.00 89.25 86 TRP A O 1
ATOM 706 N N . ILE A 1 87 ? -20.798 1.572 14.160 1.00 89.56 87 ILE A N 1
ATOM 707 C CA . ILE A 1 87 ? -20.693 0.717 15.349 1.00 89.56 87 ILE A CA 1
ATOM 708 C C . ILE A 1 87 ? -20.516 1.563 16.614 1.00 89.56 87 ILE A C 1
ATOM 710 O O . ILE A 1 87 ? -21.098 1.250 17.647 1.00 89.56 87 ILE A O 1
ATOM 714 N N . LEU A 1 88 ? -19.750 2.656 16.547 1.00 88.81 88 LEU A N 1
ATOM 715 C CA . LEU A 1 88 ? -19.467 3.516 17.701 1.00 88.81 88 LEU A CA 1
ATOM 716 C C . LEU A 1 88 ? -20.620 4.488 18.036 1.00 88.81 88 LEU A C 1
ATOM 718 O O . LEU A 1 88 ? -20.728 4.970 19.166 1.00 88.81 88 LEU A O 1
ATOM 722 N N . PHE A 1 89 ? -21.501 4.774 17.072 1.00 86.12 89 PHE A N 1
ATOM 723 C CA . PHE A 1 89 ? -22.660 5.660 17.227 1.00 86.12 89 PHE A CA 1
ATOM 724 C C . PHE A 1 89 ? -23.640 5.256 18.352 1.00 86.12 89 PHE A C 1
ATOM 726 O O . PHE A 1 89 ? -23.941 6.116 19.187 1.00 86.12 89 PHE A O 1
ATOM 733 N N . PRO A 1 90 ? -24.120 3.998 18.457 1.00 82.00 90 PRO A N 1
ATOM 734 C CA . PRO A 1 90 ? -25.019 3.590 19.538 1.00 82.00 90 PRO A CA 1
ATOM 735 C C . PRO A 1 90 ? -24.367 3.705 20.922 1.00 82.00 90 PRO A C 1
ATOM 737 O O . PRO A 1 90 ? -25.024 4.135 21.868 1.00 82.00 90 PRO A O 1
ATOM 740 N N . PHE A 1 91 ? -23.065 3.423 21.047 1.00 85.56 91 PHE A N 1
ATOM 741 C CA . PHE A 1 91 ? -22.339 3.608 22.311 1.00 85.56 91 PHE A CA 1
ATOM 742 C C . PHE A 1 91 ? -22.278 5.079 22.726 1.00 85.56 91 PHE A C 1
ATOM 744 O O . PHE A 1 91 ? -22.473 5.406 23.897 1.00 85.56 91 PHE A O 1
ATOM 751 N N . LYS A 1 92 ? -22.082 5.989 21.764 1.00 80.38 92 LYS A N 1
ATOM 752 C CA . LYS A 1 92 ? -22.119 7.432 22.027 1.00 80.38 92 LYS A CA 1
ATOM 753 C C . LYS A 1 92 ? -23.491 7.882 22.545 1.00 80.38 92 LYS A C 1
ATOM 755 O O . LYS A 1 92 ? -23.555 8.674 23.484 1.00 80.38 92 LYS A O 1
ATOM 760 N N . LEU A 1 93 ? -24.578 7.372 21.963 1.00 84.12 93 LEU A N 1
ATOM 761 C CA . LEU A 1 93 ? -25.945 7.655 22.419 1.00 84.12 93 LEU A CA 1
ATOM 762 C C . LEU A 1 93 ? -26.222 7.095 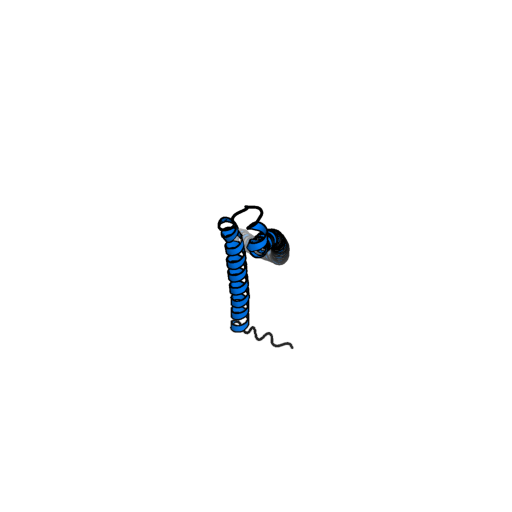23.819 1.00 84.12 93 LEU A C 1
ATOM 764 O O . LEU A 1 93 ? -26.802 7.800 24.646 1.00 84.12 93 LEU A O 1
ATOM 768 N N . LEU A 1 94 ? -25.761 5.876 24.107 1.00 85.62 94 LEU A N 1
ATOM 769 C CA . LEU A 1 94 ? -25.872 5.256 25.430 1.00 85.62 94 LEU A CA 1
ATOM 770 C C . LEU A 1 94 ? -25.200 6.101 26.517 1.00 85.62 94 LEU A C 1
ATOM 772 O O . LEU A 1 94 ? -25.815 6.377 27.546 1.00 85.62 94 LEU A O 1
ATOM 776 N N . ILE A 1 95 ? -23.976 6.577 26.272 1.00 89.00 95 ILE A N 1
ATOM 777 C CA . ILE A 1 95 ? -23.243 7.426 27.223 1.00 89.00 95 ILE A CA 1
ATOM 778 C C . ILE A 1 95 ? -24.006 8.731 27.496 1.00 89.00 95 ILE A C 1
ATOM 780 O O . ILE A 1 95 ? -24.186 9.111 28.652 1.00 89.00 95 ILE A O 1
ATOM 784 N N . ILE A 1 96 ? -24.518 9.397 26.454 1.00 89.06 96 ILE A N 1
ATOM 785 C CA . ILE A 1 96 ? -25.302 10.635 26.611 1.00 89.06 96 ILE A CA 1
ATOM 786 C C . ILE A 1 96 ? -26.588 10.375 27.411 1.00 89.06 96 ILE A C 1
ATOM 788 O O . ILE A 1 96 ? -26.927 11.160 28.303 1.00 89.06 96 ILE A O 1
ATOM 792 N N . GLY A 1 97 ? -27.293 9.277 27.118 1.00 86.56 97 GLY A N 1
ATOM 793 C CA . GLY A 1 97 ? -28.506 8.876 27.834 1.00 86.56 97 GLY A CA 1
ATOM 794 C C . GLY A 1 97 ? -28.255 8.623 29.322 1.00 86.56 97 GLY A C 1
ATOM 795 O O . GLY A 1 97 ? -29.009 9.115 30.169 1.00 86.56 97 GLY A O 1
ATOM 796 N N . LEU A 1 98 ? -27.156 7.938 29.650 1.00 87.81 98 LEU A N 1
ATOM 797 C CA . LEU A 1 98 ? -26.730 7.705 31.032 1.00 87.81 98 LEU A CA 1
ATOM 798 C C . LEU A 1 98 ? -26.390 9.017 31.748 1.00 87.81 98 LEU A C 1
ATOM 800 O O . LEU A 1 98 ? -26.933 9.284 32.820 1.00 87.81 98 LEU A O 1
ATOM 804 N N . CYS A 1 99 ? -25.575 9.886 31.142 1.00 87.06 99 CYS A N 1
ATOM 805 C CA . CYS A 1 99 ? -25.222 11.180 31.734 1.00 87.06 99 CYS A CA 1
ATOM 806 C C . CYS A 1 99 ? -26.455 12.055 32.008 1.00 87.06 99 CYS A C 1
ATOM 808 O O . CYS A 1 99 ? -26.552 12.682 33.067 1.00 87.06 99 CYS A O 1
ATOM 810 N N . LYS A 1 100 ? -27.420 12.089 31.078 1.00 86.69 100 LYS A N 1
ATOM 811 C CA . LYS A 1 100 ? -28.653 12.873 31.241 1.00 86.69 100 LYS A CA 1
ATOM 812 C C . LYS A 1 100 ? -29.537 12.314 32.357 1.00 86.69 100 LYS A C 1
ATOM 814 O O . LYS A 1 100 ? -30.073 13.093 33.145 1.00 86.69 100 LYS A O 1
ATOM 819 N N . SER A 1 101 ? -29.636 10.990 32.462 1.00 85.50 101 SER A N 1
ATOM 820 C CA . SER A 1 101 ? -30.394 10.314 33.523 1.00 85.50 101 SER A CA 1
ATOM 821 C C . SER A 1 101 ? -29.793 10.587 34.904 1.00 85.50 101 SER A C 1
ATOM 823 O O . SER A 1 101 ? -30.513 10.995 35.813 1.00 85.50 101 SER A O 1
ATOM 825 N N . ILE A 1 102 ? -28.466 10.482 35.043 1.00 88.12 102 ILE A N 1
ATOM 826 C CA . ILE A 1 102 ? -27.745 10.801 36.287 1.00 88.12 102 ILE A CA 1
ATOM 827 C C . ILE A 1 102 ? -27.966 12.268 36.684 1.00 88.12 102 ILE A C 1
ATOM 829 O O . ILE A 1 102 ? -28.308 12.553 37.832 1.00 88.12 102 ILE A O 1
ATOM 833 N N . LYS A 1 103 ? -27.843 13.206 35.734 1.00 86.50 103 LYS A N 1
ATOM 834 C CA . LYS A 1 103 ? -28.082 14.635 35.989 1.00 86.50 103 LYS A CA 1
ATOM 835 C C . LYS A 1 103 ? -29.507 14.897 36.482 1.00 86.50 103 LYS A C 1
ATOM 837 O O . LYS A 1 103 ? -29.690 15.692 37.400 1.00 86.50 103 LYS A O 1
ATOM 842 N N . ASN A 1 104 ? -30.502 14.229 35.899 1.00 82.69 104 ASN A N 1
ATOM 843 C CA . ASN A 1 104 ? -31.899 14.403 36.289 1.00 82.69 104 ASN A CA 1
ATOM 844 C C . ASN A 1 104 ? -32.169 13.862 37.704 1.00 82.69 104 ASN A C 1
ATOM 846 O O . ASN A 1 104 ? -32.840 14.521 38.492 1.00 82.69 104 ASN A O 1
ATOM 850 N N . ILE A 1 105 ? -31.582 12.713 38.062 1.00 83.00 105 ILE A N 1
ATOM 851 C CA . ILE A 1 105 ? -31.674 12.139 39.416 1.00 83.00 105 ILE A CA 1
ATOM 852 C C . ILE A 1 105 ? -31.044 13.079 40.452 1.00 83.00 105 ILE A C 1
ATOM 854 O O . ILE A 1 105 ? -31.656 13.357 41.483 1.00 83.00 105 ILE A O 1
ATOM 858 N N . ILE A 1 106 ? -29.849 13.612 40.173 1.00 83.06 106 ILE A N 1
ATOM 859 C CA . ILE A 1 106 ? -29.174 14.576 41.057 1.00 83.06 106 ILE A CA 1
ATOM 860 C C . ILE A 1 106 ? -30.020 15.847 41.213 1.00 83.06 106 ILE A C 1
ATOM 862 O O . ILE A 1 106 ? -30.215 16.322 42.330 1.00 83.06 106 ILE A O 1
ATOM 866 N N . PHE A 1 107 ? -30.573 16.370 40.116 1.00 78.50 107 PHE A N 1
ATOM 867 C CA . PHE A 1 107 ? -31.422 17.561 40.138 1.00 78.50 107 PHE A CA 1
ATOM 868 C C . PHE A 1 107 ? -32.702 17.361 40.966 1.00 78.50 107 PHE A C 1
ATOM 870 O O . PHE A 1 107 ? -33.030 18.207 41.796 1.00 78.50 107 PHE A O 1
ATOM 877 N N . ILE A 1 108 ? -33.397 16.231 40.793 1.00 76.31 108 ILE A N 1
ATOM 878 C CA . ILE A 1 108 ? -34.583 15.879 41.590 1.00 76.31 108 ILE A CA 1
ATOM 879 C C . ILE A 1 108 ? -34.218 15.787 43.076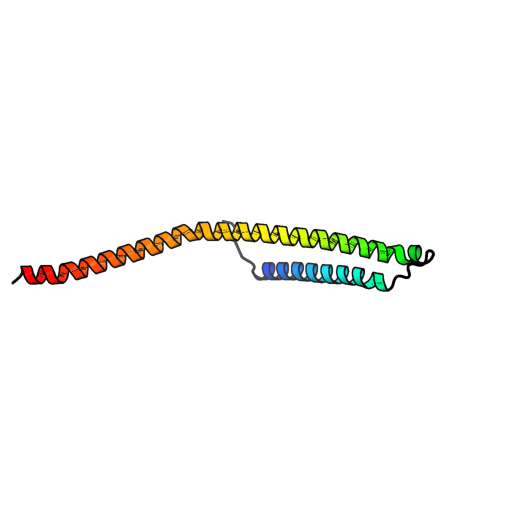 1.00 76.31 108 ILE A C 1
ATOM 881 O O . ILE A 1 108 ? -34.913 16.358 43.916 1.00 76.31 108 ILE A O 1
ATOM 885 N N . LYS A 1 109 ? -33.098 15.134 43.405 1.00 71.25 109 LYS A N 1
ATOM 886 C CA . LYS A 1 109 ? -32.639 14.979 44.790 1.00 71.25 109 LYS A CA 1
ATOM 887 C C . LYS A 1 109 ? -32.351 16.328 45.461 1.00 71.25 109 LYS A C 1
ATOM 889 O O . LYS A 1 109 ? -32.732 16.523 46.609 1.00 71.25 109 LYS A O 1
ATOM 894 N N . ILE A 1 110 ? -31.742 17.269 44.737 1.00 72.06 110 ILE A N 1
ATOM 895 C CA . ILE A 1 110 ? -31.469 18.628 45.232 1.00 72.06 110 ILE A CA 1
ATOM 896 C C . ILE A 1 110 ? -32.762 19.443 45.379 1.00 72.06 110 ILE A C 1
ATOM 898 O O . ILE A 1 110 ? -32.884 20.203 46.331 1.00 72.06 110 ILE A O 1
ATOM 902 N N . LYS A 1 111 ? -33.738 19.285 44.476 1.00 67.81 111 LYS A N 1
ATOM 903 C CA . LYS A 1 111 ? -34.991 20.059 44.499 1.00 67.81 111 LYS A CA 1
ATOM 904 C C . LYS A 1 111 ? -35.976 19.606 45.586 1.00 67.81 111 LYS A C 1
ATOM 906 O O . LYS A 1 111 ? -36.709 20.436 46.109 1.00 67.81 111 LYS A O 1
ATOM 911 N N . ILE A 1 112 ? -35.993 18.318 45.934 1.00 62.81 112 ILE A N 1
ATOM 912 C CA . ILE A 1 112 ? -36.860 17.775 46.999 1.00 62.81 112 ILE A CA 1
ATOM 913 C C . ILE A 1 112 ? -36.314 18.114 48.397 1.00 62.81 112 ILE A C 1
ATOM 915 O O . ILE A 1 112 ? -37.089 18.327 49.325 1.00 62.81 112 ILE A O 1
ATOM 919 N N . HIS A 1 113 ? -34.990 18.207 48.545 1.00 57.69 113 HIS A N 1
ATOM 920 C CA . HIS A 1 113 ? -34.331 18.443 49.832 1.00 57.69 113 HIS A CA 1
ATOM 921 C C . HIS A 1 113 ? -34.777 19.723 50.584 1.00 57.69 113 HIS A C 1
ATOM 923 O O . HIS A 1 113 ? -34.983 19.631 51.791 1.00 57.69 113 HIS A O 1
ATOM 929 N N . PRO A 1 114 ? -34.951 20.905 49.957 1.00 57.72 114 PRO A N 1
ATOM 930 C CA . PRO A 1 114 ? -35.442 22.098 50.659 1.00 57.72 114 PRO A CA 1
ATOM 931 C C . PRO A 1 114 ? -36.953 22.056 50.940 1.00 57.72 114 PRO A C 1
ATOM 933 O O . PRO A 1 114 ? -37.385 22.498 51.997 1.00 57.72 114 PRO A O 1
ATOM 936 N N . VAL A 1 115 ? -37.754 21.459 50.048 1.00 58.97 115 VAL A N 1
ATOM 937 C CA . VAL A 1 115 ? -39.224 21.389 50.189 1.00 58.97 115 VAL A CA 1
ATOM 938 C C . VAL A 1 115 ? -39.641 20.474 51.346 1.00 58.97 115 VAL A C 1
ATOM 940 O O . VAL A 1 115 ? -40.610 20.750 52.044 1.00 58.97 115 VAL A O 1
ATOM 943 N N . ALA A 1 116 ? -38.893 19.394 51.587 1.00 56.72 116 ALA A N 1
ATOM 944 C CA . ALA A 1 116 ? -39.134 18.514 52.730 1.00 56.72 116 ALA A CA 1
ATOM 945 C C . ALA A 1 116 ? -38.774 19.166 54.079 1.00 56.72 116 ALA A C 1
ATOM 947 O O . ALA A 1 116 ? -39.327 18.774 55.101 1.00 56.72 116 ALA A O 1
ATOM 948 N N . LEU A 1 117 ? -37.864 20.148 54.086 1.00 52.47 117 LEU A N 1
ATOM 949 C CA . LEU A 1 117 ? -37.473 20.875 55.294 1.00 52.47 117 LEU A CA 1
ATOM 950 C C . LEU A 1 117 ? -38.534 21.917 55.683 1.00 52.47 117 LEU A C 1
ATOM 952 O O . LEU A 1 117 ? -38.843 22.048 56.858 1.00 52.47 117 LEU A O 1
ATOM 956 N N . GLU A 1 118 ? -39.131 22.605 54.705 1.00 53.25 118 GLU A N 1
ATOM 957 C CA . GLU A 1 118 ? -40.218 23.576 54.929 1.00 53.25 118 GLU A CA 1
ATOM 958 C C . GLU A 1 118 ? -41.548 22.924 55.337 1.00 53.25 118 GLU A C 1
ATOM 960 O O . GLU A 1 118 ? -42.367 23.569 55.972 1.00 53.25 118 GLU A O 1
ATOM 965 N N . ALA A 1 119 ? -41.772 21.647 55.005 1.00 55.91 119 ALA A N 1
ATOM 966 C CA . ALA A 1 119 ? -42.971 20.905 55.411 1.00 55.91 119 ALA A CA 1
ATOM 967 C C . ALA A 1 119 ? -42.891 20.310 56.836 1.00 55.91 119 ALA A C 1
ATOM 969 O O . ALA A 1 119 ? -43.861 19.717 57.306 1.00 55.91 119 ALA A O 1
ATOM 970 N N . LEU A 1 120 ? -41.728 20.408 57.491 1.00 51.59 120 LEU A N 1
ATOM 971 C CA . LEU A 1 120 ? -41.453 19.870 58.831 1.00 51.59 120 LEU A CA 1
ATOM 972 C C . LEU A 1 120 ? -41.404 20.949 59.932 1.00 51.59 120 LEU A C 1
ATOM 974 O O . LEU A 1 120 ? -41.254 20.589 61.101 1.00 51.59 120 LEU A O 1
ATOM 978 N N . PHE A 1 121 ? -41.541 22.229 59.574 1.00 45.31 121 PHE A N 1
ATOM 979 C CA . PHE A 1 121 ? -41.668 23.379 60.481 1.00 45.31 121 PHE A CA 1
ATOM 980 C C . PHE A 1 121 ? -43.026 24.057 60.287 1.00 45.31 121 PHE A C 1
ATOM 982 O O . PHE A 1 121 ? -43.532 24.619 61.284 1.00 45.31 121 PHE A O 1
#

Sequence (121 aa):
MHNFNFNISAFIDKINDYAIFIISFLKTTFNNIIAIKDVDFSFGNILNSSGIIISFVSSIFYILIFITFLVFIGSIFNIIKTIIKWILFPFKLLIIGLCKSIKNIIFIKIKIHPVALEALF

pLDDT: mean 83.58, std 13.65, range [37.47, 96.62]

Organism: Aster yellows witches'-broom phytoplasma (strain AYWB) (NCBI:txid322098)